Protein AF-A0A921B581-F1 (afdb_monomer_lite)

InterPro domains:
  IPR005587 Uncharacterised protein family UPF0304, YfbU [PF03887] (4-149)
  IPR023146 YfbU, alpha-helical bundle domain superfamily [G3DSA:1.10.3190.10] (41-151)

Organism: NCBI:txid930138

Structure (mmCIF, N/CA/C/O backbone):
data_AF-A0A921B581-F1
#
_entry.id   AF-A0A921B581-F1
#
loop_
_atom_site.group_PDB
_atom_site.id
_atom_site.type_symbol
_atom_site.label_atom_id
_atom_site.label_alt_id
_atom_site.label_comp_id
_atom_site.label_asym_id
_atom_site.label_entity_id
_atom_site.label_seq_id
_atom_site.pdbx_PDB_ins_code
_atom_site.Cartn_x
_atom_site.Cartn_y
_atom_site.Cartn_z
_atom_site.occupancy
_atom_site.B_iso_or_equiv
_atom_site.auth_seq_id
_atom_site.auth_comp_id
_atom_site.auth_asym_id
_atom_site.auth_atom_id
_atom_site.pdbx_PDB_model_num
ATOM 1 N N . MET A 1 1 ? -4.477 18.193 39.613 1.00 44.41 1 MET A N 1
ATOM 2 C CA . MET A 1 1 ? -5.265 17.989 38.375 1.00 44.41 1 MET A CA 1
ATOM 3 C C . MET A 1 1 ? -4.624 17.004 37.396 1.00 44.41 1 MET A C 1
ATOM 5 O O . MET A 1 1 ? -5.286 16.028 37.091 1.00 44.41 1 MET A O 1
ATOM 9 N N . LYS A 1 2 ? -3.351 17.146 36.975 1.00 42.56 2 LYS A N 1
ATOM 10 C CA . LYS A 1 2 ? -2.689 16.157 36.081 1.00 42.56 2 LYS A CA 1
ATOM 11 C C . LYS A 1 2 ? -2.677 14.708 36.605 1.00 42.56 2 LYS A C 1
ATOM 13 O O . LYS A 1 2 ? -2.750 13.777 35.819 1.00 42.56 2 LYS A O 1
ATOM 18 N N . HIS A 1 3 ? -2.601 14.520 37.922 1.00 42.50 3 HIS A N 1
ATOM 19 C CA . HIS A 1 3 ? -2.526 13.187 38.529 1.00 42.50 3 HIS A CA 1
ATOM 20 C C . HIS A 1 3 ? -3.858 12.416 38.504 1.00 42.50 3 HIS A C 1
ATOM 22 O O . HIS A 1 3 ? -3.835 11.194 38.454 1.00 42.50 3 HIS A O 1
ATOM 28 N N . ILE A 1 4 ? -4.990 13.130 38.509 1.00 46.28 4 ILE A N 1
ATOM 29 C CA . ILE A 1 4 ? -6.343 12.551 38.495 1.00 46.28 4 ILE A CA 1
ATOM 30 C C . ILE A 1 4 ? -6.711 12.151 37.063 1.00 46.28 4 ILE A C 1
ATOM 32 O O . ILE A 1 4 ? -7.131 11.026 36.844 1.00 46.28 4 ILE A O 1
ATOM 36 N N . LEU A 1 5 ? -6.415 13.012 36.078 1.00 49.16 5 LEU A N 1
ATOM 37 C CA . LEU A 1 5 ? -6.623 12.709 34.654 1.00 49.16 5 LEU A CA 1
ATOM 38 C C . LEU A 1 5 ? -5.900 11.421 34.212 1.00 49.16 5 LEU A C 1
ATOM 40 O O . LEU A 1 5 ? -6.448 10.624 33.464 1.00 49.16 5 LEU A O 1
ATOM 44 N N . ASN A 1 6 ? -4.676 11.208 34.705 1.00 60.38 6 ASN A N 1
ATOM 45 C CA . ASN A 1 6 ? -3.884 10.010 34.406 1.00 60.38 6 ASN A CA 1
ATOM 46 C C . ASN A 1 6 ? -4.371 8.745 35.125 1.00 60.38 6 ASN A C 1
ATOM 48 O O . ASN A 1 6 ? -3.950 7.650 34.759 1.00 60.38 6 ASN A O 1
ATOM 52 N N . GLN A 1 7 ? -5.166 8.887 36.184 1.00 63.19 7 GLN A N 1
ATOM 53 C CA . GLN A 1 7 ? -5.675 7.757 36.951 1.00 63.19 7 GLN A CA 1
ATOM 54 C C . GLN A 1 7 ? -7.012 7.282 36.388 1.00 63.19 7 GLN A C 1
ATOM 56 O O . GLN A 1 7 ? -7.143 6.093 36.126 1.00 63.19 7 GLN A O 1
ATOM 61 N N . THR A 1 8 ? -7.910 8.215 36.062 1.00 68.94 8 THR A N 1
ATOM 62 C CA . THR A 1 8 ? -9.161 7.932 35.343 1.00 68.94 8 THR A CA 1
ATOM 63 C C . THR A 1 8 ? -8.879 7.248 34.003 1.00 68.94 8 THR A C 1
ATOM 65 O O . THR A 1 8 ? -9.346 6.142 33.784 1.00 68.94 8 THR A O 1
ATOM 68 N N . LEU A 1 9 ? -7.943 7.776 33.200 1.00 73.62 9 LEU A N 1
ATOM 69 C CA . LEU A 1 9 ? -7.552 7.149 31.928 1.00 73.62 9 LEU A CA 1
ATOM 70 C C . LEU A 1 9 ? -7.037 5.703 32.085 1.00 73.62 9 LEU A C 1
ATOM 72 O O . LEU A 1 9 ? -7.241 4.868 31.212 1.00 73.62 9 LEU A O 1
ATOM 76 N N . LYS A 1 10 ? -6.346 5.386 33.187 1.00 75.75 10 LYS A N 1
ATOM 77 C CA . LYS A 1 10 ? -5.867 4.018 33.453 1.00 75.75 10 LYS A CA 1
ATOM 78 C C . LYS A 1 10 ? -6.992 3.079 33.869 1.00 75.75 10 LYS A C 1
ATOM 80 O O . LYS A 1 10 ? -6.931 1.895 33.548 1.00 75.75 10 LYS A O 1
ATOM 85 N N . GLU A 1 11 ? -7.957 3.592 34.622 1.00 80.56 11 GLU A N 1
ATOM 86 C CA . GLU A 1 11 ? -9.140 2.850 35.050 1.00 80.56 11 GLU A CA 1
ATOM 87 C C . GLU A 1 11 ? -10.037 2.544 33.842 1.00 80.56 11 GLU A C 1
ATOM 89 O O . GLU A 1 11 ? -10.413 1.386 33.667 1.00 80.56 11 GLU A O 1
ATOM 94 N N . ASP A 1 12 ? -10.231 3.517 32.947 1.00 81.25 12 ASP A N 1
ATOM 95 C CA . ASP A 1 12 ? -10.997 3.364 31.703 1.00 81.25 12 ASP A CA 1
ATOM 96 C C . ASP A 1 12 ? -10.331 2.352 30.751 1.00 81.25 12 ASP A C 1
ATOM 98 O O . ASP A 1 12 ? -10.966 1.400 30.297 1.00 81.25 12 ASP A O 1
ATOM 102 N N . ILE A 1 13 ? -9.010 2.460 30.523 1.00 83.56 13 ILE A N 1
ATOM 103 C CA . ILE A 1 13 ? -8.263 1.49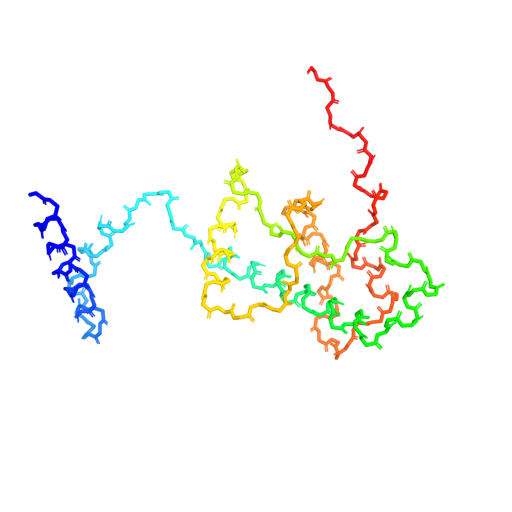2 29.692 1.00 83.56 13 ILE A CA 1
ATOM 104 C C . ILE A 1 13 ? -8.387 0.072 30.251 1.00 83.56 13 ILE A C 1
ATOM 106 O O . ILE A 1 13 ? -8.577 -0.878 29.490 1.00 83.56 13 ILE A O 1
ATOM 110 N N . LYS A 1 14 ? -8.267 -0.087 31.573 1.00 87.44 14 LYS A N 1
ATOM 111 C CA . LYS A 1 14 ? -8.380 -1.399 32.210 1.00 87.44 14 LYS A CA 1
ATOM 112 C C . LYS A 1 14 ? -9.789 -1.971 32.051 1.00 87.44 14 LYS A C 1
ATOM 114 O O . LYS A 1 14 ? -9.918 -3.145 31.722 1.00 87.44 14 LYS A O 1
ATOM 119 N N . PHE A 1 15 ? -10.821 -1.148 32.238 1.00 88.31 15 PHE A N 1
ATOM 120 C CA . PHE A 1 15 ? -12.208 -1.551 32.021 1.00 88.31 15 PHE A CA 1
ATOM 121 C C . PHE A 1 15 ? -12.429 -2.053 30.585 1.00 88.31 15 PHE A C 1
ATOM 123 O O . PHE A 1 15 ? -12.919 -3.168 30.403 1.00 88.31 15 PHE A O 1
ATOM 130 N N . TYR A 1 16 ? -11.984 -1.303 29.569 1.00 87.69 16 TYR A N 1
ATOM 131 C CA . TYR A 1 16 ? -12.117 -1.727 28.169 1.00 87.69 16 TYR A CA 1
ATOM 132 C C . TYR A 1 16 ? -11.348 -3.011 27.858 1.00 87.69 16 TYR A C 1
ATOM 134 O O . TYR A 1 16 ? -11.861 -3.881 27.153 1.00 87.69 16 TYR A O 1
ATOM 142 N N . GLN A 1 17 ? -10.143 -3.173 28.411 1.00 87.44 17 GLN A N 1
ATOM 143 C CA . GLN A 1 17 ? -9.383 -4.416 28.280 1.00 87.44 17 GLN A CA 1
ATOM 144 C C . GLN A 1 17 ? -10.122 -5.603 28.901 1.00 87.44 17 GLN A C 1
ATOM 146 O O . GLN A 1 17 ? -10.228 -6.644 28.258 1.00 87.44 17 GLN A O 1
ATOM 151 N N . ASP A 1 18 ? -10.661 -5.450 30.112 1.00 90.88 18 ASP A N 1
ATOM 152 C CA . ASP A 1 18 ? -11.379 -6.520 30.806 1.00 90.88 18 ASP A CA 1
ATOM 153 C C . ASP A 1 18 ? -12.649 -6.929 30.037 1.00 90.88 18 ASP A C 1
ATOM 155 O O . ASP A 1 18 ? -12.903 -8.125 29.874 1.00 90.88 18 ASP A O 1
ATOM 159 N N . VAL A 1 19 ? -13.409 -5.969 29.497 1.00 88.75 19 VAL A N 1
ATOM 160 C CA . VAL A 1 19 ? -14.585 -6.243 28.649 1.00 88.75 19 VAL A CA 1
ATOM 161 C C . VAL A 1 19 ? -14.201 -7.036 27.397 1.00 88.75 19 VAL A C 1
ATOM 163 O O . VAL A 1 19 ? -14.826 -8.060 27.110 1.00 88.75 19 VAL A O 1
ATOM 166 N N . LEU A 1 20 ? -13.161 -6.600 26.676 1.00 89.38 20 LEU A N 1
ATOM 167 C CA . LEU A 1 20 ? -12.710 -7.246 25.437 1.00 89.38 20 LEU A CA 1
ATOM 168 C C . LEU A 1 20 ? -12.110 -8.638 25.687 1.00 89.38 20 LEU A C 1
ATOM 170 O O . LEU A 1 20 ? -12.401 -9.572 24.945 1.00 89.38 20 LEU A O 1
ATOM 174 N N . ILE A 1 21 ? -11.299 -8.801 26.739 1.00 91.38 21 ILE A N 1
ATOM 175 C CA . ILE A 1 21 ? -10.652 -10.079 27.087 1.00 91.38 21 ILE A CA 1
ATOM 176 C C . ILE A 1 21 ? -11.685 -11.132 27.494 1.00 91.38 21 ILE A C 1
ATOM 178 O O . ILE A 1 21 ? -11.548 -12.300 27.129 1.00 91.38 21 ILE A O 1
ATOM 182 N N . ASN A 1 22 ? -12.706 -10.737 28.258 1.00 93.56 22 ASN A N 1
ATOM 183 C CA . ASN A 1 22 ? -13.717 -11.663 28.769 1.00 93.56 22 ASN A CA 1
ATOM 184 C C . ASN A 1 22 ? -14.920 -11.834 27.826 1.00 93.56 22 ASN A C 1
ATOM 186 O O . ASN A 1 22 ? -15.802 -12.638 28.123 1.00 93.56 22 ASN A O 1
ATOM 190 N N . GLY A 1 23 ? -14.970 -11.098 26.710 1.00 88.88 23 GLY A N 1
ATOM 191 C CA . GLY A 1 23 ? -16.068 -11.172 25.747 1.00 88.88 23 GLY A CA 1
ATOM 192 C C . GLY A 1 23 ? -17.410 -10.720 26.329 1.00 88.88 23 GLY A C 1
ATOM 193 O O . GLY A 1 23 ? -18.430 -11.367 26.102 1.00 88.88 23 GLY A O 1
ATOM 194 N N . ILE A 1 24 ? -17.419 -9.645 27.126 1.00 90.62 24 ILE A N 1
ATOM 195 C CA . ILE A 1 24 ? -18.637 -9.135 27.776 1.00 90.62 24 ILE A CA 1
ATOM 196 C C . ILE A 1 24 ? -19.440 -8.307 26.762 1.00 90.62 24 ILE A C 1
ATOM 198 O O . ILE A 1 24 ? -19.399 -7.079 26.761 1.00 90.62 24 ILE A O 1
ATOM 202 N N . GLU A 1 25 ? -20.169 -8.993 25.879 1.00 90.38 25 GLU A N 1
ATOM 203 C CA . GLU A 1 25 ? -20.865 -8.386 24.731 1.00 90.38 25 GLU A CA 1
ATOM 204 C C . GLU A 1 25 ? -21.835 -7.254 25.111 1.00 90.38 25 GLU A C 1
ATOM 206 O O . GLU A 1 25 ? -22.007 -6.309 24.341 1.00 90.38 25 GLU A O 1
ATOM 211 N N . SER A 1 26 ? -22.444 -7.302 26.304 1.00 90.88 26 SER A N 1
ATOM 212 C CA . SER A 1 26 ? -23.369 -6.260 26.775 1.00 90.88 26 SER A CA 1
ATOM 213 C C . SER A 1 26 ? -22.723 -4.877 26.911 1.00 90.88 26 SER A C 1
ATOM 215 O O . SER A 1 26 ? -23.437 -3.881 26.866 1.00 90.88 26 SER A O 1
ATOM 217 N N . GLU A 1 27 ? -21.395 -4.814 27.052 1.00 89.19 27 GLU A N 1
ATOM 218 C CA . GLU A 1 27 ? -20.626 -3.576 27.231 1.00 89.19 27 GLU A CA 1
ATOM 219 C C . GLU A 1 27 ? -19.968 -3.072 25.936 1.00 89.19 27 GLU A C 1
ATOM 221 O O . GLU A 1 27 ? -19.337 -2.016 25.929 1.00 89.19 27 GLU A O 1
ATOM 226 N N . TYR A 1 28 ? -20.109 -3.789 24.815 1.00 86.44 28 TYR A N 1
ATOM 227 C CA . TYR A 1 28 ? -19.483 -3.379 23.554 1.00 86.44 28 TYR A CA 1
ATOM 228 C C . TYR A 1 28 ? -20.010 -2.037 23.051 1.00 86.44 28 TYR A C 1
ATOM 230 O O . TYR A 1 28 ? -19.232 -1.242 22.536 1.00 86.44 28 TYR A O 1
ATOM 238 N N . ASN A 1 29 ? -21.298 -1.744 23.244 1.00 82.75 29 ASN A N 1
ATOM 239 C CA . ASN A 1 29 ? -21.857 -0.447 22.856 1.00 82.75 29 ASN A CA 1
ATOM 240 C C . ASN A 1 29 ? -21.210 0.704 23.636 1.00 82.75 29 ASN A C 1
ATOM 242 O O . ASN A 1 29 ? -20.865 1.703 23.026 1.00 82.75 29 ASN A O 1
ATOM 246 N N . SER A 1 30 ? -20.944 0.535 24.936 1.00 80.88 30 SER A N 1
ATOM 247 C CA . SER A 1 30 ? -20.243 1.534 25.759 1.00 80.88 30 SER A CA 1
ATOM 248 C C . SER A 1 30 ? -18.839 1.832 25.217 1.00 80.88 30 SER A C 1
ATOM 250 O O . SER A 1 30 ? -18.406 2.979 25.183 1.00 80.88 30 SER A O 1
ATOM 252 N N . ILE A 1 31 ? -18.142 0.794 24.741 1.00 80.12 31 ILE A N 1
ATOM 253 C CA . ILE A 1 31 ? -16.840 0.920 24.076 1.00 80.12 31 ILE A CA 1
ATOM 254 C C . ILE A 1 31 ? -16.986 1.644 22.734 1.00 80.12 31 ILE A C 1
ATOM 256 O O . ILE A 1 31 ? -16.226 2.563 22.436 1.00 80.12 31 ILE A O 1
ATOM 260 N N . TYR A 1 32 ? -17.951 1.241 21.907 1.00 75.94 32 TYR A N 1
ATOM 261 C CA . TYR A 1 32 ? -18.157 1.851 20.598 1.00 75.94 32 TYR A CA 1
ATOM 262 C C . TYR A 1 32 ? -18.589 3.310 20.699 1.00 75.94 32 TYR A C 1
ATOM 264 O O . TYR A 1 32 ? -18.080 4.108 19.928 1.00 75.94 32 TYR A O 1
ATOM 272 N N . ASP A 1 33 ? -19.441 3.680 21.649 1.00 75.81 33 ASP A N 1
ATOM 273 C CA . ASP A 1 33 ? -19.883 5.063 21.847 1.00 75.81 33 ASP A CA 1
ATOM 274 C C . ASP A 1 33 ? -18.719 5.990 22.233 1.00 75.81 33 ASP A C 1
ATOM 276 O O . ASP A 1 33 ? -18.710 7.165 21.869 1.00 75.81 33 ASP A O 1
ATOM 280 N N . GLU A 1 34 ? -17.704 5.467 22.928 1.00 73.81 34 GLU A N 1
ATOM 281 C CA . GLU A 1 34 ? -16.535 6.251 23.330 1.00 73.81 34 GLU A CA 1
ATOM 282 C C . GLU A 1 34 ? -15.468 6.368 22.229 1.00 73.81 34 GLU A C 1
ATOM 284 O O . GLU A 1 34 ? -14.754 7.371 22.152 1.00 73.81 34 GLU A O 1
ATOM 289 N N . ILE A 1 35 ? -15.360 5.363 21.351 1.00 69.50 35 ILE A N 1
ATOM 290 C CA . ILE A 1 35 ? -14.367 5.333 20.262 1.00 69.50 35 ILE A CA 1
ATOM 291 C C . ILE A 1 35 ? -14.959 5.844 18.933 1.00 69.50 35 ILE A C 1
ATOM 293 O O . ILE A 1 35 ? -14.225 6.322 18.060 1.00 69.50 35 ILE A O 1
ATOM 297 N N . SER A 1 36 ? -16.280 5.756 18.749 1.00 57.53 36 SER A N 1
ATOM 298 C CA . SER A 1 36 ? -16.976 6.154 17.526 1.00 57.53 36 SER A CA 1
ATOM 299 C C . SER A 1 36 ? -17.060 7.671 17.444 1.00 57.53 36 SER A C 1
ATOM 301 O O . SER A 1 36 ? -17.936 8.330 17.994 1.00 57.53 36 SER A O 1
ATOM 303 N N . THR A 1 37 ? -16.128 8.235 16.689 1.00 58.56 37 THR A N 1
ATOM 304 C CA . THR A 1 37 ? -16.400 9.475 15.969 1.00 58.56 37 THR A CA 1
ATOM 305 C C . THR A 1 37 ? -16.871 9.064 14.577 1.00 58.56 37 THR A C 1
ATOM 307 O O . THR A 1 37 ? -16.218 8.238 13.937 1.00 58.56 37 THR A O 1
ATOM 310 N N . GLU A 1 38 ? -18.006 9.606 14.121 1.00 52.56 38 GLU A N 1
ATOM 311 C CA . GLU A 1 38 ? -18.674 9.278 12.841 1.00 52.56 38 GLU A CA 1
ATOM 312 C C . GLU A 1 38 ? -17.744 9.342 11.602 1.00 52.56 38 GLU A C 1
ATOM 314 O O . GLU A 1 38 ? -18.082 8.803 10.553 1.00 52.56 38 GLU A O 1
ATOM 319 N N . ASP A 1 39 ? -16.541 9.914 11.737 1.00 53.41 39 ASP A N 1
ATOM 320 C CA . ASP A 1 39 ? -15.542 10.115 10.682 1.00 53.41 39 ASP A CA 1
ATOM 321 C C . ASP A 1 39 ? -14.243 9.279 10.822 1.00 53.41 39 ASP A C 1
ATOM 323 O O . ASP A 1 39 ? -13.301 9.489 10.051 1.00 53.41 39 ASP A O 1
ATOM 327 N N . ALA A 1 40 ? -14.120 8.372 11.804 1.00 61.97 40 ALA A N 1
ATOM 328 C CA . ALA A 1 40 ? -12.824 7.746 12.138 1.00 61.97 40 ALA A CA 1
ATOM 329 C C . ALA A 1 40 ? -12.677 6.250 11.817 1.00 61.97 40 ALA A C 1
ATOM 331 O O . ALA A 1 40 ? -11.580 5.706 11.979 1.00 61.97 40 ALA A O 1
ATOM 332 N N . THR A 1 41 ? -13.726 5.562 11.362 1.00 78.19 41 THR A N 1
ATOM 333 C CA . THR A 1 41 ? -13.608 4.133 11.039 1.00 78.19 41 THR A CA 1
ATOM 334 C C . THR A 1 41 ? -12.832 3.936 9.736 1.00 78.19 41 THR A C 1
ATOM 336 O O . THR A 1 41 ? -13.256 4.364 8.665 1.00 78.19 41 THR A O 1
ATOM 339 N N . ILE A 1 42 ? -11.692 3.252 9.819 1.00 88.06 42 ILE A N 1
ATOM 340 C CA . ILE A 1 42 ? -10.934 2.801 8.648 1.00 88.06 42 ILE A CA 1
ATOM 341 C C . ILE A 1 42 ? -11.575 1.506 8.154 1.00 88.06 42 ILE A C 1
ATOM 343 O O . ILE A 1 42 ? -11.700 0.551 8.921 1.00 88.06 42 ILE A O 1
ATOM 347 N N . SER A 1 43 ? -11.995 1.472 6.890 1.00 90.69 43 SER A N 1
ATOM 348 C CA . SER A 1 43 ? -12.658 0.297 6.323 1.00 90.69 43 SER A CA 1
ATOM 349 C C . SER A 1 43 ? -11.674 -0.844 6.049 1.00 90.69 43 SER A C 1
ATOM 351 O O . SER A 1 43 ? -10.475 -0.619 5.859 1.00 90.69 43 SER A O 1
ATOM 353 N N . VAL A 1 44 ? -12.191 -2.074 5.981 1.00 91.75 44 VAL A N 1
ATOM 354 C CA . VAL A 1 44 ? -11.386 -3.265 5.663 1.00 91.75 44 VAL A CA 1
ATOM 355 C C . VAL A 1 44 ? -10.707 -3.110 4.301 1.00 91.75 44 VAL A C 1
ATOM 357 O O . VAL A 1 44 ? -9.525 -3.413 4.168 1.00 91.75 44 VAL A O 1
ATOM 360 N N . GLU A 1 45 ? -11.398 -2.531 3.319 1.00 95.06 45 GLU A N 1
ATOM 361 C CA . GLU A 1 45 ? -10.864 -2.295 1.975 1.00 95.06 45 GLU A CA 1
ATOM 362 C C . GLU A 1 45 ? -9.638 -1.375 1.999 1.00 95.06 45 GLU A C 1
ATOM 364 O O . GLU A 1 45 ? -8.672 -1.624 1.281 1.00 95.06 45 GLU A O 1
ATOM 369 N N . VAL A 1 46 ? -9.645 -0.337 2.847 1.00 94.62 46 VAL A N 1
ATOM 370 C CA . VAL A 1 46 ? -8.474 0.534 3.034 1.00 94.62 46 VAL A CA 1
ATOM 371 C C . VAL A 1 46 ? -7.328 -0.249 3.666 1.00 94.62 46 VAL A C 1
ATOM 373 O O . VAL A 1 46 ? -6.186 -0.126 3.219 1.00 94.62 46 VAL A O 1
ATOM 376 N N . THR A 1 47 ? -7.613 -1.064 4.687 1.00 95.25 47 THR A N 1
ATOM 377 C CA . THR A 1 47 ? -6.569 -1.860 5.348 1.00 95.25 47 THR A CA 1
ATOM 378 C C . THR A 1 47 ? -5.930 -2.881 4.406 1.00 95.25 47 THR A C 1
ATOM 380 O O . THR A 1 47 ? -4.701 -2.990 4.360 1.00 95.25 47 THR A O 1
ATOM 383 N N . ASP A 1 48 ? -6.742 -3.557 3.590 1.00 95.81 48 ASP A N 1
ATOM 384 C CA . ASP A 1 48 ? -6.284 -4.524 2.596 1.00 95.81 48 ASP A CA 1
ATOM 385 C C . ASP A 1 48 ? -5.466 -3.839 1.499 1.00 95.81 48 ASP A C 1
ATOM 387 O O . ASP A 1 48 ? -4.363 -4.288 1.184 1.00 95.81 48 ASP A O 1
ATOM 391 N N . GLU A 1 49 ? -5.947 -2.711 0.965 1.00 97.00 49 GLU A N 1
ATOM 392 C CA . GLU A 1 49 ? -5.253 -1.952 -0.079 1.00 97.00 49 GLU A CA 1
ATOM 393 C C . GLU A 1 49 ? -3.867 -1.476 0.380 1.00 97.00 49 GLU A C 1
ATOM 395 O O . GLU A 1 49 ? -2.885 -1.634 -0.349 1.00 97.00 49 GLU A O 1
ATOM 400 N N . VAL A 1 50 ? -3.747 -0.952 1.607 1.00 94.94 50 VAL A N 1
ATOM 401 C CA . VAL A 1 50 ? -2.441 -0.565 2.167 1.00 94.94 50 VAL A CA 1
ATOM 402 C C . VAL A 1 50 ? -1.512 -1.775 2.274 1.00 94.94 50 VAL A C 1
ATOM 404 O O . VAL A 1 50 ? -0.351 -1.686 1.870 1.00 94.94 50 VAL A O 1
ATOM 407 N N . CYS A 1 51 ? -2.011 -2.916 2.762 1.00 94.00 51 CYS A N 1
ATOM 408 C CA . CYS A 1 51 ? -1.218 -4.142 2.851 1.00 94.00 51 CYS A CA 1
ATOM 409 C C . CYS A 1 51 ? -0.743 -4.624 1.472 1.00 94.00 51 CYS A C 1
ATOM 411 O O . CYS A 1 51 ? 0.393 -5.077 1.328 1.00 94.00 51 CYS A O 1
ATOM 413 N N . GLU A 1 52 ? -1.591 -4.542 0.444 1.00 95.31 52 GLU A N 1
ATOM 414 C CA . GLU A 1 52 ? -1.217 -4.926 -0.918 1.00 95.31 52 GLU A CA 1
ATOM 415 C C . GLU A 1 52 ? -0.165 -3.993 -1.522 1.00 95.31 52 GLU A C 1
ATOM 417 O O . GLU A 1 52 ? 0.783 -4.478 -2.144 1.00 95.31 52 GLU A O 1
ATOM 422 N N . ILE A 1 53 ? -0.291 -2.680 -1.300 1.00 95.00 53 ILE A N 1
ATOM 423 C CA . ILE A 1 53 ? 0.700 -1.692 -1.744 1.00 95.00 53 ILE A CA 1
ATOM 424 C C . ILE A 1 53 ? 2.053 -1.960 -1.076 1.00 95.00 53 ILE A C 1
ATOM 426 O O . ILE A 1 53 ? 3.067 -2.020 -1.770 1.00 95.00 53 ILE A O 1
ATOM 430 N N . ILE A 1 54 ? 2.079 -2.185 0.243 1.00 93.06 54 ILE A N 1
ATOM 431 C CA . ILE A 1 54 ? 3.318 -2.505 0.970 1.00 93.06 54 ILE A CA 1
ATOM 432 C C . ILE A 1 54 ? 3.966 -3.766 0.389 1.00 93.06 54 ILE A C 1
ATOM 434 O O . ILE A 1 54 ? 5.129 -3.720 -0.004 1.00 93.06 54 ILE A O 1
ATOM 438 N N . ARG A 1 55 ? 3.207 -4.860 0.231 1.00 92.62 55 ARG A N 1
ATOM 439 C CA . ARG A 1 55 ? 3.724 -6.123 -0.331 1.00 92.62 55 ARG A CA 1
ATOM 440 C C . ARG A 1 55 ? 4.262 -5.970 -1.753 1.00 92.62 55 ARG A C 1
ATOM 442 O O . ARG A 1 55 ? 5.255 -6.602 -2.104 1.00 92.62 55 ARG A O 1
ATOM 449 N N . MET A 1 56 ? 3.611 -5.154 -2.584 1.00 95.06 56 MET A N 1
ATOM 450 C CA . MET A 1 56 ? 4.112 -4.837 -3.923 1.00 95.06 56 MET A CA 1
ATOM 451 C C . MET A 1 56 ? 5.482 -4.161 -3.837 1.00 95.06 56 MET A C 1
ATOM 453 O O . MET A 1 56 ? 6.414 -4.578 -4.522 1.00 95.06 56 MET A O 1
ATOM 457 N N . PHE A 1 57 ? 5.630 -3.145 -2.984 1.00 92.88 57 PHE A N 1
ATOM 458 C CA . PHE A 1 57 ? 6.913 -2.468 -2.825 1.00 92.88 57 PHE A CA 1
ATOM 459 C C . PHE A 1 57 ? 7.979 -3.359 -2.191 1.00 92.88 57 PHE A C 1
ATOM 461 O O . PHE A 1 57 ? 9.138 -3.243 -2.576 1.00 92.88 57 PHE A O 1
ATOM 468 N N . GLU A 1 58 ? 7.623 -4.268 -1.284 1.00 90.69 58 GLU A N 1
ATOM 469 C CA . GLU A 1 58 ? 8.560 -5.261 -0.741 1.00 90.69 58 GLU A CA 1
ATOM 470 C C . GLU A 1 58 ? 9.088 -6.174 -1.854 1.00 90.69 58 GLU A C 1
ATOM 472 O O . GLU A 1 58 ? 10.297 -6.383 -1.958 1.00 90.69 58 GLU A O 1
ATOM 477 N N . ALA A 1 59 ? 8.208 -6.646 -2.744 1.00 91.88 59 ALA A N 1
ATOM 478 C CA . ALA A 1 59 ? 8.598 -7.449 -3.901 1.00 91.88 59 ALA A CA 1
ATOM 479 C C . ALA A 1 59 ? 9.507 -6.673 -4.870 1.00 91.88 59 ALA A C 1
ATOM 481 O O . ALA A 1 59 ? 10.488 -7.228 -5.368 1.00 91.88 59 A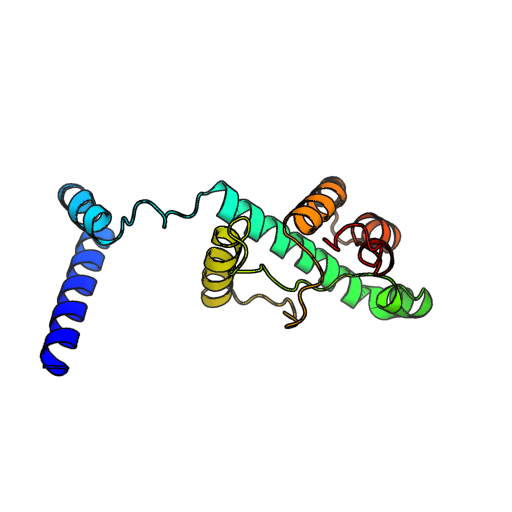LA A O 1
ATOM 482 N N . ILE A 1 60 ? 9.211 -5.388 -5.104 1.00 91.38 60 ILE A N 1
ATOM 483 C CA . ILE A 1 60 ? 10.059 -4.495 -5.905 1.00 91.38 60 ILE A CA 1
ATOM 484 C C . ILE A 1 60 ? 11.444 -4.368 -5.262 1.00 91.38 60 ILE A C 1
ATOM 486 O O . ILE A 1 60 ? 12.441 -4.631 -5.927 1.00 91.38 60 ILE A O 1
ATOM 490 N N . HIS A 1 61 ? 11.528 -4.022 -3.974 1.00 88.62 61 HIS A N 1
ATOM 491 C CA . HIS A 1 61 ? 12.812 -3.831 -3.291 1.00 88.62 61 HIS A CA 1
ATOM 492 C C . HIS A 1 61 ? 13.645 -5.112 -3.275 1.00 88.62 61 HIS A C 1
ATOM 494 O O . HIS A 1 61 ? 14.823 -5.072 -3.620 1.00 88.62 61 HIS A O 1
ATOM 500 N N . HIS A 1 62 ? 13.027 -6.252 -2.972 1.00 88.62 62 HIS A N 1
ATOM 501 C CA . HIS A 1 62 ? 13.710 -7.543 -2.991 1.00 88.62 62 HIS A CA 1
ATOM 502 C C . HIS A 1 62 ? 14.282 -7.874 -4.380 1.00 88.62 62 HIS A C 1
ATOM 504 O O . HIS A 1 62 ? 15.430 -8.304 -4.502 1.00 88.62 62 HIS A O 1
ATOM 510 N N . ALA A 1 63 ? 13.518 -7.626 -5.449 1.00 89.44 63 ALA A N 1
ATOM 511 C CA . ALA A 1 63 ? 14.007 -7.817 -6.813 1.00 89.44 63 ALA A CA 1
ATOM 512 C C . ALA A 1 63 ? 15.176 -6.876 -7.151 1.00 89.44 63 ALA A C 1
ATOM 514 O O . ALA A 1 63 ? 16.120 -7.290 -7.830 1.00 89.44 63 ALA A O 1
ATOM 515 N N . LEU A 1 64 ? 15.142 -5.631 -6.657 1.00 86.00 64 LEU A N 1
ATOM 516 C CA . LEU A 1 64 ? 16.226 -4.669 -6.849 1.00 86.00 64 LEU A CA 1
ATOM 517 C C . LEU A 1 64 ? 17.515 -5.086 -6.131 1.00 86.00 64 LEU A C 1
ATOM 519 O O . LEU A 1 64 ? 18.598 -4.973 -6.706 1.00 86.00 64 LEU A O 1
ATOM 523 N N . GLU A 1 65 ? 17.407 -5.595 -4.903 1.00 84.62 65 GLU A N 1
ATOM 524 C CA . GLU A 1 65 ? 18.553 -6.073 -4.122 1.00 84.62 65 GLU A CA 1
ATOM 525 C C . GLU A 1 65 ? 19.251 -7.253 -4.809 1.00 84.62 65 GLU A C 1
ATOM 527 O O . GLU A 1 65 ? 20.473 -7.242 -4.978 1.00 84.62 65 GLU A O 1
ATOM 532 N N . ASN A 1 66 ? 18.482 -8.228 -5.295 1.00 83.31 66 ASN A N 1
ATOM 533 C CA . ASN A 1 66 ? 19.028 -9.422 -5.943 1.00 83.31 66 ASN A CA 1
ATOM 534 C C . ASN A 1 66 ? 19.569 -9.169 -7.359 1.00 83.31 66 ASN A C 1
ATOM 536 O O . ASN A 1 66 ? 20.465 -9.883 -7.812 1.00 83.31 66 ASN A O 1
ATOM 540 N N . ASN A 1 67 ? 19.063 -8.148 -8.062 1.00 77.19 67 ASN A N 1
ATOM 541 C CA . ASN A 1 67 ? 19.464 -7.819 -9.437 1.00 77.19 67 ASN A CA 1
ATOM 542 C C . ASN A 1 67 ? 20.310 -6.535 -9.539 1.00 77.19 67 ASN A C 1
ATOM 544 O O . ASN A 1 67 ? 20.482 -5.996 -10.637 1.00 77.19 67 ASN A O 1
ATOM 548 N N . CYS A 1 68 ? 20.860 -6.049 -8.420 1.00 67.38 68 CYS A N 1
ATOM 549 C CA . CYS A 1 68 ? 21.506 -4.736 -8.293 1.00 67.38 68 CYS A CA 1
ATOM 550 C C . CYS A 1 68 ? 22.523 -4.422 -9.414 1.00 67.38 68 CYS A C 1
ATOM 552 O O . CYS A 1 68 ? 22.511 -3.330 -9.988 1.00 67.38 68 CYS A O 1
ATOM 554 N N . HIS A 1 69 ? 23.345 -5.400 -9.814 1.00 65.06 69 HIS A N 1
ATOM 555 C CA . HIS A 1 69 ? 24.332 -5.230 -10.891 1.00 65.06 69 HIS A CA 1
ATOM 556 C C . HIS A 1 69 ? 23.716 -5.025 -12.283 1.00 65.06 69 HIS A C 1
ATOM 558 O O . HIS A 1 69 ? 24.234 -4.239 -13.078 1.00 65.06 69 HIS A O 1
ATOM 564 N N . SER A 1 70 ? 22.621 -5.719 -12.592 1.00 65.81 70 SER A N 1
ATOM 565 C CA . SER A 1 70 ? 21.923 -5.593 -13.877 1.00 65.81 70 SER A CA 1
ATOM 566 C C . SER A 1 70 ? 21.155 -4.274 -13.957 1.00 65.81 70 SER A C 1
ATOM 568 O O . SER A 1 70 ? 21.151 -3.619 -14.995 1.00 65.81 70 SER A O 1
ATOM 570 N N . ILE A 1 71 ? 20.574 -3.849 -12.837 1.00 69.00 71 ILE A N 1
ATOM 571 C CA . ILE A 1 71 ? 19.755 -2.638 -12.723 1.00 69.00 71 ILE A CA 1
ATOM 572 C C . ILE A 1 71 ? 20.609 -1.370 -12.853 1.00 69.00 71 ILE A C 1
ATOM 574 O O . ILE A 1 71 ? 20.243 -0.470 -13.606 1.00 69.00 71 ILE A O 1
ATOM 578 N N . GLN A 1 72 ? 21.772 -1.306 -12.188 1.00 67.31 72 GLN A N 1
ATOM 579 C CA . GLN A 1 72 ? 22.704 -0.179 -12.350 1.00 67.31 72 GLN A CA 1
ATOM 580 C C . GLN A 1 72 ? 23.226 -0.060 -13.783 1.00 67.31 72 GLN A C 1
ATOM 582 O O . GLN A 1 72 ? 23.384 1.041 -14.300 1.00 67.31 72 GLN A O 1
ATOM 587 N N . ARG A 1 73 ? 23.476 -1.192 -14.451 1.00 58.31 73 ARG A N 1
ATOM 588 C CA . ARG A 1 73 ? 23.962 -1.201 -15.835 1.00 58.31 73 ARG A CA 1
ATOM 589 C C . ARG A 1 73 ? 22.917 -0.695 -16.836 1.00 58.31 73 ARG A C 1
ATOM 591 O O . ARG A 1 73 ? 23.301 -0.203 -17.894 1.00 58.31 73 ARG A O 1
ATOM 598 N N . LEU A 1 74 ? 21.632 -0.841 -16.518 1.00 66.00 74 LEU A N 1
ATOM 599 C CA . LEU A 1 74 ? 20.513 -0.480 -17.390 1.00 66.00 74 LEU A CA 1
ATOM 600 C C . LEU A 1 74 ? 19.928 0.913 -17.104 1.00 66.00 74 LEU A C 1
ATOM 602 O O . LEU A 1 74 ? 18.989 1.306 -17.780 1.00 66.00 74 LEU A O 1
ATOM 606 N N . GLY A 1 75 ? 20.462 1.665 -16.133 1.00 70.31 75 GLY A N 1
ATOM 607 C CA . GLY A 1 75 ? 19.974 3.016 -15.809 1.00 70.31 75 GLY A CA 1
ATOM 608 C C . GLY A 1 75 ? 18.616 3.052 -15.096 1.00 70.31 75 GLY A C 1
ATOM 609 O O . GLY A 1 75 ? 18.083 4.124 -14.832 1.00 70.31 75 GLY A O 1
ATOM 610 N N . PHE A 1 76 ? 18.065 1.895 -14.714 1.00 76.38 76 PHE A N 1
ATOM 611 C CA . PHE A 1 76 ? 16.730 1.793 -14.114 1.00 76.38 76 PHE A CA 1
ATOM 612 C C . PHE A 1 76 ? 16.573 2.657 -12.848 1.00 76.38 76 PHE A C 1
ATOM 614 O O . PHE A 1 76 ? 15.525 3.254 -12.621 1.00 76.38 76 PHE A O 1
ATOM 621 N N . ILE A 1 77 ? 17.619 2.749 -12.020 1.00 75.25 77 ILE A N 1
ATOM 622 C CA . ILE A 1 77 ? 17.591 3.523 -10.765 1.00 75.25 77 ILE A CA 1
ATOM 623 C C . ILE A 1 77 ? 17.399 5.023 -11.016 1.00 75.25 77 ILE A C 1
ATOM 625 O O . ILE A 1 77 ? 16.812 5.702 -10.171 1.00 75.25 77 ILE A O 1
ATOM 629 N N . ASP A 1 78 ? 17.892 5.521 -12.148 1.00 78.25 78 ASP A N 1
ATOM 630 C CA . ASP A 1 78 ? 17.877 6.945 -12.475 1.00 78.25 78 ASP A CA 1
ATOM 631 C C . ASP A 1 78 ? 16.531 7.364 -13.080 1.00 78.25 78 ASP A C 1
ATOM 633 O O . ASP A 1 78 ? 16.055 8.470 -12.824 1.00 78.25 78 ASP A O 1
ATOM 637 N N . ASP A 1 79 ? 15.886 6.456 -13.817 1.00 81.69 79 ASP A N 1
ATOM 638 C CA . ASP A 1 79 ? 14.677 6.765 -14.578 1.00 81.69 79 ASP A CA 1
ATOM 639 C C . ASP A 1 79 ? 13.380 6.382 -13.858 1.00 81.69 79 ASP A C 1
ATOM 641 O O . ASP A 1 79 ? 12.353 7.024 -14.095 1.00 81.69 79 ASP A O 1
ATOM 645 N N . TYR A 1 80 ? 13.403 5.385 -12.965 1.00 84.69 80 TYR A N 1
ATOM 646 C CA . TYR A 1 80 ? 12.194 4.811 -12.367 1.00 84.69 80 TYR A CA 1
ATOM 647 C C . TYR A 1 80 ? 11.981 5.165 -10.894 1.00 84.69 80 TYR A C 1
ATOM 649 O O . TYR A 1 80 ? 12.902 5.320 -10.090 1.00 84.69 80 TYR A O 1
ATOM 657 N N . ILE A 1 81 ? 10.705 5.209 -10.520 1.00 86.38 81 ILE A N 1
ATOM 658 C CA . ILE A 1 81 ? 10.214 5.427 -9.165 1.00 86.38 81 ILE A CA 1
ATOM 659 C C . ILE A 1 81 ? 9.838 4.075 -8.576 1.00 86.38 81 ILE A C 1
ATOM 661 O O . ILE A 1 81 ? 8.801 3.494 -8.893 1.00 86.38 81 ILE A O 1
ATOM 665 N N . TYR A 1 82 ? 10.712 3.588 -7.704 1.00 84.69 82 TYR A N 1
ATOM 666 C CA . TYR A 1 82 ? 10.618 2.265 -7.086 1.00 84.69 82 TYR A CA 1
ATOM 667 C C . TYR A 1 82 ? 10.546 2.314 -5.552 1.00 84.69 82 TYR A C 1
ATOM 669 O O . TYR A 1 82 ? 10.406 1.281 -4.904 1.00 84.69 82 TYR A O 1
ATOM 677 N N . SER A 1 83 ? 10.672 3.503 -4.953 1.00 84.12 83 SER A N 1
ATOM 678 C CA . SER A 1 83 ? 10.584 3.693 -3.501 1.00 84.12 83 SER A CA 1
ATOM 679 C C . SER A 1 83 ? 9.136 3.926 -3.068 1.00 84.12 83 SER A C 1
ATOM 681 O O . SER A 1 83 ? 8.383 4.614 -3.755 1.00 84.12 83 SER A O 1
ATOM 683 N N . PHE A 1 84 ? 8.762 3.384 -1.909 1.00 87.69 84 PHE A N 1
ATOM 684 C CA . PHE A 1 84 ? 7.487 3.692 -1.268 1.00 87.69 84 PHE A CA 1
ATOM 685 C C . PHE A 1 84 ? 7.643 4.914 -0.363 1.00 87.69 84 PHE A C 1
ATOM 687 O O . PHE A 1 84 ? 8.506 4.934 0.515 1.00 87.69 84 PHE A O 1
ATOM 694 N N . ASN A 1 85 ? 6.803 5.929 -0.558 1.00 84.62 85 ASN A N 1
ATOM 695 C CA . ASN A 1 85 ? 6.886 7.193 0.182 1.00 84.62 85 ASN A CA 1
ATOM 696 C C . ASN A 1 85 ? 5.743 7.387 1.186 1.00 84.62 85 ASN A C 1
ATOM 698 O O . ASN A 1 85 ? 5.688 8.392 1.887 1.00 84.62 85 ASN A O 1
ATOM 702 N N . GLY A 1 86 ? 4.841 6.412 1.285 1.00 89.50 86 GLY A N 1
ATOM 703 C CA . GLY A 1 86 ? 3.642 6.528 2.101 1.00 89.50 86 GLY A CA 1
ATOM 704 C C . GLY A 1 86 ? 2.550 7.356 1.428 1.00 89.50 86 GLY A C 1
ATOM 705 O O . GLY A 1 86 ? 2.520 7.494 0.206 1.00 89.50 86 GLY A O 1
ATOM 706 N N . PHE A 1 87 ? 1.630 7.861 2.250 1.00 89.81 87 PHE A N 1
ATOM 707 C CA . PHE A 1 87 ? 0.407 8.549 1.834 1.00 89.81 87 PHE A CA 1
ATOM 708 C C . PHE A 1 87 ? 0.365 9.977 2.387 1.00 89.81 87 PHE A C 1
ATOM 710 O O . PHE A 1 87 ? 0.911 10.265 3.456 1.00 89.81 87 PHE A O 1
ATOM 717 N N . ASN A 1 88 ? -0.317 10.888 1.698 1.00 88.44 88 ASN A N 1
ATOM 718 C CA . ASN A 1 88 ? -0.465 12.266 2.147 1.00 88.44 88 ASN A CA 1
ATOM 719 C C . ASN A 1 88 ? -1.641 12.418 3.125 1.00 88.44 88 ASN A C 1
ATOM 721 O O . ASN A 1 88 ? -2.777 12.631 2.716 1.00 88.44 88 ASN A O 1
ATOM 725 N N . GLY A 1 89 ? -1.360 12.440 4.431 1.00 86.06 89 GLY A N 1
ATOM 726 C CA . GLY A 1 89 ? -2.386 12.639 5.467 1.00 86.06 89 GLY A CA 1
ATOM 727 C C . GLY A 1 89 ? -3.142 13.979 5.422 1.00 86.06 89 GLY A C 1
ATOM 728 O O . GLY A 1 89 ? -4.152 14.121 6.109 1.00 86.06 89 GLY A O 1
ATOM 729 N N . LYS A 1 90 ? -2.679 14.964 4.633 1.00 87.12 90 LYS A N 1
ATOM 730 C CA . LYS A 1 90 ? -3.408 16.223 4.379 1.00 87.12 90 LYS A CA 1
ATOM 731 C C . LYS A 1 90 ? -4.398 16.113 3.214 1.00 87.12 90 LYS A C 1
ATOM 733 O O . LYS A 1 90 ? -5.246 16.991 3.080 1.00 87.12 90 LYS A O 1
ATOM 738 N N . ASN A 1 91 ? -4.280 15.088 2.369 1.00 86.56 91 ASN A N 1
ATOM 739 C CA . ASN A 1 91 ? -5.228 14.808 1.297 1.00 86.56 91 ASN A CA 1
ATOM 740 C C . ASN A 1 91 ? -6.402 13.987 1.868 1.00 86.56 91 ASN A C 1
ATOM 742 O O . ASN A 1 91 ? -6.154 12.891 2.375 1.00 86.56 91 ASN A O 1
ATOM 746 N N . PRO A 1 92 ? -7.659 14.469 1.795 1.00 87.62 92 PRO A N 1
ATOM 747 C CA . PRO A 1 92 ? -8.821 13.720 2.273 1.00 87.62 92 PRO A CA 1
ATOM 748 C C . PRO A 1 92 ? -8.920 12.304 1.693 1.00 87.62 92 PRO A C 1
ATOM 750 O O . PRO A 1 92 ? -9.211 11.373 2.439 1.00 87.62 92 PRO A O 1
ATOM 753 N N . ASP A 1 93 ? -8.583 12.132 0.411 1.00 88.56 93 ASP A N 1
ATOM 754 C CA . ASP A 1 93 ? -8.677 10.843 -0.290 1.00 88.56 93 ASP A CA 1
ATOM 755 C C . ASP A 1 93 ? -7.637 9.817 0.188 1.00 88.56 93 ASP A C 1
ATOM 757 O O . ASP A 1 93 ? -7.805 8.620 -0.025 1.00 88.56 93 ASP A O 1
ATOM 761 N N . GLU A 1 94 ? -6.556 10.276 0.826 1.00 91.69 94 GLU A N 1
ATOM 762 C CA . GLU A 1 94 ? -5.458 9.424 1.304 1.00 91.69 94 GLU A CA 1
ATOM 763 C C . GLU A 1 94 ? -5.372 9.367 2.832 1.00 91.69 94 GLU A C 1
ATOM 765 O O . GLU A 1 94 ? -4.538 8.650 3.389 1.00 91.69 94 GLU A O 1
ATOM 770 N N . ARG A 1 95 ? -6.216 10.128 3.539 1.00 90.25 95 ARG A N 1
ATOM 771 C CA . ARG A 1 95 ? -6.135 10.274 4.995 1.00 90.25 95 ARG A CA 1
ATOM 772 C C . ARG A 1 95 ? -6.313 8.937 5.711 1.00 90.25 95 ARG A C 1
ATOM 774 O O . ARG A 1 95 ? -5.563 8.657 6.643 1.00 90.25 95 ARG A O 1
ATOM 781 N N . ALA A 1 96 ? -7.264 8.114 5.274 1.00 91.88 96 ALA A N 1
ATOM 782 C CA . ALA A 1 96 ? -7.502 6.796 5.862 1.00 91.88 96 ALA A CA 1
ATOM 783 C C . ALA A 1 96 ? -6.290 5.865 5.665 1.00 91.88 96 ALA A C 1
ATOM 785 O O . ALA A 1 96 ? -5.813 5.263 6.629 1.00 91.88 96 ALA A O 1
ATOM 786 N N . HIS A 1 97 ? -5.724 5.827 4.453 1.00 93.94 97 HIS A N 1
ATOM 787 C CA . HIS A 1 97 ? -4.509 5.067 4.136 1.00 93.94 97 HIS A CA 1
ATOM 788 C C . HIS A 1 97 ? -3.308 5.538 4.947 1.00 93.94 97 HIS A C 1
ATOM 790 O O . HIS A 1 97 ? -2.550 4.717 5.452 1.00 93.94 97 HIS A O 1
ATOM 796 N N . PHE A 1 98 ? -3.149 6.852 5.122 1.00 91.25 98 PHE A N 1
ATOM 797 C CA . PHE A 1 98 ? -2.098 7.427 5.959 1.00 91.25 98 PHE A CA 1
ATOM 798 C C . PHE A 1 98 ? -2.222 6.990 7.422 1.00 91.25 98 PHE A C 1
ATOM 800 O O . PHE A 1 98 ? -1.229 6.569 8.017 1.00 91.25 98 PHE A O 1
ATOM 807 N N . ILE A 1 99 ? -3.423 7.078 8.007 1.00 90.81 99 ILE A N 1
ATOM 808 C CA . ILE A 1 99 ? -3.652 6.671 9.402 1.00 90.81 99 ILE A CA 1
ATOM 809 C C . ILE A 1 99 ? -3.340 5.182 9.563 1.00 90.81 99 ILE A C 1
ATOM 811 O O . ILE A 1 99 ? -2.595 4.812 10.472 1.00 90.81 99 ILE A O 1
ATOM 815 N N . TYR A 1 100 ? -3.846 4.340 8.658 1.00 93.00 100 TYR A N 1
ATOM 816 C CA . TYR A 1 100 ? -3.599 2.907 8.743 1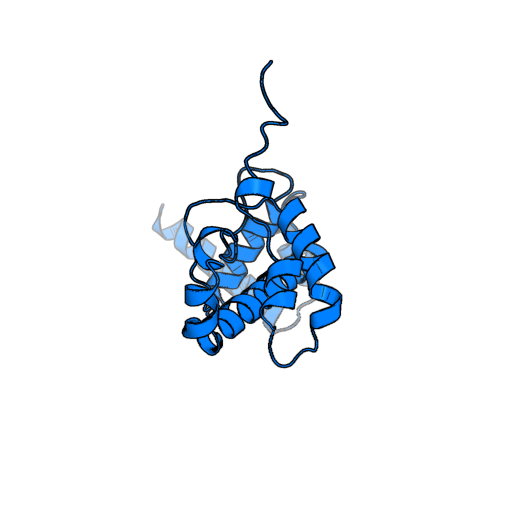.00 93.00 100 TYR A CA 1
ATOM 817 C C . TYR A 1 100 ? -2.135 2.543 8.491 1.00 93.00 100 TYR A C 1
ATOM 819 O O . TYR A 1 100 ? -1.596 1.708 9.205 1.00 93.00 100 TYR A O 1
ATOM 827 N N . LEU A 1 101 ? -1.450 3.198 7.548 1.00 91.00 101 LEU A N 1
ATOM 828 C CA . LEU A 1 101 ? -0.020 2.982 7.330 1.00 91.00 101 LEU A CA 1
ATOM 829 C C . LEU A 1 101 ? 0.779 3.273 8.603 1.00 91.00 101 LEU A C 1
ATOM 831 O O . LEU A 1 101 ? 1.654 2.489 8.959 1.00 91.00 101 LEU A O 1
ATOM 835 N N . ARG A 1 102 ? 0.472 4.367 9.314 1.00 88.38 102 ARG A N 1
ATOM 836 C CA . ARG A 1 102 ? 1.135 4.680 10.589 1.00 88.38 102 ARG A CA 1
ATOM 837 C C . ARG A 1 102 ? 0.915 3.592 11.632 1.00 88.38 102 ARG A C 1
ATOM 839 O O . ARG A 1 102 ? 1.882 3.191 12.268 1.00 88.38 102 ARG A O 1
ATOM 846 N N . PHE A 1 103 ? -0.323 3.116 11.769 1.00 90.31 103 PHE A N 1
ATOM 847 C CA . PHE A 1 103 ? -0.640 1.981 12.632 1.00 90.31 103 PHE A CA 1
ATOM 848 C C . PHE A 1 103 ? 0.155 0.737 12.210 1.00 90.31 103 PHE A C 1
ATOM 850 O O . PHE A 1 103 ? 0.865 0.151 13.015 1.00 90.31 103 PHE A O 1
ATOM 857 N N . TYR A 1 104 ? 0.119 0.367 10.931 1.00 90.00 104 TYR A N 1
ATOM 858 C CA . TYR A 1 104 ? 0.806 -0.817 10.426 1.00 90.00 104 TYR A CA 1
ATOM 859 C C . TYR A 1 104 ? 2.322 -0.751 10.692 1.00 90.00 104 TYR A C 1
ATOM 861 O O . TYR A 1 104 ? 2.888 -1.719 11.186 1.00 90.00 104 TYR A O 1
ATOM 869 N N . MET A 1 105 ? 2.981 0.387 10.439 1.00 86.19 105 MET A N 1
ATOM 870 C CA . MET A 1 105 ? 4.421 0.560 10.708 1.00 86.19 105 MET A CA 1
ATOM 871 C C . MET A 1 105 ? 4.780 0.483 12.202 1.00 86.19 105 MET A C 1
ATOM 873 O O . MET A 1 105 ? 5.916 0.163 12.538 1.00 86.19 105 MET A O 1
ATOM 877 N N . GLU A 1 106 ? 3.845 0.800 13.102 1.00 86.75 106 GLU A N 1
ATOM 878 C CA . GLU A 1 106 ? 4.063 0.726 14.553 1.00 86.75 106 GLU A CA 1
ATOM 879 C C . GLU A 1 106 ? 4.104 -0.726 15.054 1.00 86.75 106 GLU A C 1
ATOM 881 O O . GLU A 1 106 ? 4.885 -1.049 15.949 1.00 86.75 106 GLU A O 1
ATOM 886 N N . TYR A 1 107 ? 3.306 -1.611 14.448 1.00 84.75 107 TYR A N 1
ATOM 887 C CA . TYR A 1 107 ? 3.146 -3.002 14.891 1.00 84.75 107 TYR A CA 1
ATOM 888 C C . TYR A 1 107 ? 3.806 -4.037 13.971 1.00 84.75 107 TYR A C 1
ATOM 890 O O . TYR A 1 107 ? 3.952 -5.198 14.358 1.00 84.75 107 TYR A O 1
ATOM 898 N N . HIS A 1 108 ? 4.245 -3.634 12.777 1.00 81.44 108 HIS A N 1
ATOM 899 C CA . HIS A 1 108 ? 4.926 -4.495 11.817 1.00 81.44 108 HIS A CA 1
ATOM 900 C C . HIS A 1 108 ? 6.280 -3.890 11.426 1.00 81.44 108 HIS A C 1
ATOM 902 O O . HIS A 1 108 ? 6.319 -2.764 10.925 1.00 81.44 108 HIS A O 1
ATOM 908 N N . PRO A 1 109 ? 7.399 -4.621 11.606 1.00 69.75 109 PRO A N 1
ATOM 909 C CA . PRO A 1 109 ? 8.712 -4.170 11.163 1.00 69.75 109 PRO A CA 1
ATOM 910 C C . PRO A 1 109 ? 8.756 -4.175 9.633 1.00 69.75 109 PRO A C 1
ATOM 912 O O . PRO A 1 109 ? 9.087 -5.175 9.002 1.00 69.75 109 PRO A O 1
ATOM 915 N N . CYS A 1 110 ? 8.374 -3.054 9.034 1.00 67.38 110 CYS A N 1
ATOM 916 C CA . CYS A 1 110 ? 8.483 -2.852 7.603 1.00 67.38 110 CYS A CA 1
ATOM 917 C C . CYS A 1 110 ? 9.941 -2.621 7.225 1.00 67.38 110 CYS A C 1
ATOM 919 O O . CYS A 1 110 ? 10.631 -1.794 7.822 1.00 67.38 110 CYS A O 1
ATOM 921 N N . THR A 1 111 ? 10.403 -3.351 6.218 1.00 69.62 111 THR A N 1
ATOM 922 C CA . THR A 1 111 ? 11.770 -3.252 5.700 1.00 69.62 111 THR A CA 1
ATOM 923 C C . THR A 1 111 ? 11.912 -2.179 4.622 1.00 69.62 111 THR A C 1
ATOM 925 O O . THR A 1 111 ? 13.026 -1.908 4.175 1.00 69.62 111 THR A O 1
ATOM 928 N N . LEU A 1 112 ? 10.808 -1.548 4.206 1.00 73.94 112 LEU A N 1
ATOM 929 C CA . LEU A 1 112 ? 10.833 -0.534 3.160 1.00 73.94 112 LEU A CA 1
ATOM 930 C C . LEU A 1 112 ? 11.521 0.747 3.652 1.00 73.94 112 LEU A C 1
ATOM 932 O O . LEU A 1 112 ? 11.116 1.311 4.673 1.00 73.94 112 LEU A O 1
ATOM 936 N N . PRO A 1 113 ? 12.512 1.270 2.912 1.00 65.19 113 PRO A N 1
ATOM 937 C CA . PRO A 1 113 ? 13.086 2.574 3.195 1.00 65.19 113 PRO A CA 1
ATOM 938 C C . PRO A 1 113 ? 12.070 3.663 2.830 1.00 65.19 113 PRO A C 1
ATOM 940 O O . PRO A 1 113 ? 11.968 4.075 1.673 1.00 65.19 113 PRO A O 1
ATOM 943 N N . ILE A 1 114 ? 11.311 4.142 3.817 1.00 64.44 114 ILE A N 1
ATOM 944 C CA . ILE A 1 114 ? 10.396 5.272 3.627 1.00 64.44 114 ILE A CA 1
ATOM 945 C C . ILE A 1 114 ? 11.235 6.539 3.446 1.00 64.44 114 ILE A C 1
ATOM 947 O O . ILE A 1 114 ? 11.978 6.939 4.344 1.00 64.44 114 ILE A O 1
ATOM 951 N N . LYS A 1 115 ? 11.128 7.174 2.276 1.00 63.69 115 LYS A N 1
ATOM 952 C CA . LYS A 1 115 ? 11.747 8.481 2.005 1.00 63.69 115 LYS A CA 1
ATOM 953 C C . LYS A 1 115 ? 10.703 9.589 2.152 1.00 63.69 115 LYS A C 1
ATOM 955 O O . LYS A 1 115 ? 9.609 9.464 1.608 1.00 63.69 115 LYS A O 1
ATOM 960 N N . ASP A 1 116 ? 11.081 10.699 2.787 1.00 52.31 116 ASP A N 1
ATOM 961 C CA . ASP A 1 116 ? 10.222 11.865 3.087 1.00 52.31 116 ASP A CA 1
ATOM 962 C C . ASP A 1 116 ? 9.737 12.674 1.860 1.00 52.31 116 ASP A C 1
ATOM 964 O O . ASP A 1 116 ? 9.077 13.705 1.996 1.00 52.31 116 ASP A O 1
ATOM 968 N N . THR A 1 117 ? 10.042 12.239 0.638 1.00 57.22 117 THR A N 1
ATOM 969 C CA . THR A 1 117 ? 9.644 12.915 -0.602 1.00 57.22 117 THR A CA 1
ATOM 970 C C . THR A 1 117 ? 8.518 12.162 -1.308 1.00 57.22 117 THR A C 1
ATOM 972 O O . THR A 1 117 ? 8.754 11.168 -1.980 1.00 57.22 117 THR A O 1
ATOM 975 N N . ASN A 1 118 ? 7.276 12.641 -1.183 1.00 57.44 118 ASN A N 1
ATOM 976 C CA . ASN A 1 118 ? 6.113 12.047 -1.855 1.00 57.44 118 ASN A CA 1
ATOM 977 C C . ASN A 1 118 ? 6.176 12.232 -3.376 1.00 57.44 118 ASN A C 1
ATOM 979 O O . ASN A 1 118 ? 5.862 13.308 -3.882 1.00 57.44 118 ASN A O 1
ATOM 983 N N . PHE A 1 119 ? 6.537 11.171 -4.098 1.00 69.75 119 PHE A N 1
ATOM 984 C CA . PHE A 1 119 ? 6.504 11.158 -5.562 1.00 69.75 119 PHE A CA 1
ATOM 985 C C . PHE A 1 119 ? 5.190 10.610 -6.132 1.00 69.75 119 PHE A C 1
ATOM 987 O O . PHE A 1 119 ? 4.814 10.983 -7.240 1.00 69.75 119 PHE A O 1
ATOM 994 N N . LEU A 1 120 ? 4.480 9.750 -5.393 1.00 86.12 120 LEU A N 1
ATOM 995 C CA . LEU A 1 120 ? 3.302 9.031 -5.882 1.00 86.12 120 LEU A CA 1
ATOM 996 C C . LEU A 1 120 ? 2.049 9.368 -5.066 1.00 86.12 120 LEU A C 1
ATOM 998 O O . LEU A 1 120 ? 2.068 9.365 -3.839 1.00 86.12 120 LEU A O 1
ATOM 1002 N N . SER A 1 121 ? 0.951 9.628 -5.773 1.00 90.50 121 SER A N 1
ATOM 1003 C CA . SER A 1 121 ? -0.408 9.701 -5.226 1.00 90.50 121 SER A CA 1
ATOM 1004 C C . SER A 1 121 ? -1.018 8.307 -5.057 1.00 90.50 121 SER A C 1
ATOM 1006 O O . SER A 1 121 ? -0.626 7.358 -5.743 1.00 90.50 121 SER A O 1
ATOM 1008 N N . LEU A 1 122 ? -2.070 8.188 -4.240 1.00 92.56 122 LEU A N 1
ATOM 1009 C CA . LEU A 1 122 ? -2.844 6.944 -4.104 1.00 92.56 122 LEU A CA 1
ATOM 1010 C C . LEU A 1 122 ? -3.336 6.398 -5.450 1.00 92.56 122 LEU A C 1
ATOM 1012 O O . LEU A 1 122 ? -3.300 5.192 -5.691 1.00 92.56 122 LEU A O 1
ATOM 1016 N N . LYS A 1 123 ? -3.736 7.281 -6.369 1.00 92.81 123 LYS A N 1
ATOM 1017 C CA . LYS A 1 123 ? -4.119 6.881 -7.728 1.00 92.81 123 LYS A CA 1
ATOM 1018 C C . LYS A 1 123 ? -2.967 6.191 -8.464 1.00 92.81 123 LYS A C 1
ATOM 1020 O O . LYS A 1 123 ? -3.195 5.198 -9.146 1.00 92.81 123 LYS A O 1
ATOM 1025 N N . GLN A 1 124 ? -1.745 6.698 -8.332 1.00 92.69 124 GLN A N 1
ATOM 1026 C CA . GLN A 1 124 ? -0.576 6.088 -8.963 1.00 92.69 124 GLN A CA 1
ATOM 1027 C C . GLN A 1 124 ? -0.205 4.765 -8.292 1.00 92.69 124 GLN A C 1
ATOM 1029 O O . GLN A 1 124 ? 0.081 3.807 -9.004 1.00 92.69 124 GLN A O 1
ATOM 1034 N N . TYR A 1 125 ? -0.307 4.656 -6.964 1.00 94.44 125 TYR A N 1
ATOM 1035 C CA . TYR A 1 125 ? -0.133 3.363 -6.295 1.00 94.44 125 TYR A CA 1
ATOM 1036 C C . TYR A 1 125 ? -1.133 2.318 -6.794 1.00 94.44 125 TYR A C 1
ATOM 1038 O O . TYR A 1 125 ? -0.730 1.202 -7.106 1.00 94.44 125 TYR A O 1
ATOM 1046 N N . ARG A 1 126 ? -2.409 2.685 -6.965 1.00 95.94 126 ARG A N 1
ATOM 1047 C CA . ARG A 1 126 ? -3.431 1.806 -7.560 1.00 95.94 126 ARG A CA 1
ATOM 1048 C C . ARG A 1 126 ? -3.066 1.364 -8.974 1.00 95.94 126 ARG A C 1
ATOM 1050 O O . ARG A 1 126 ? -3.168 0.184 -9.289 1.00 95.94 126 ARG A O 1
ATOM 1057 N N . MET A 1 127 ? -2.584 2.288 -9.807 1.00 95.56 127 MET A N 1
ATOM 1058 C CA . MET A 1 127 ? -2.128 1.961 -11.162 1.00 95.56 127 MET A CA 1
ATOM 1059 C C . MET A 1 127 ? -0.943 0.989 -11.150 1.00 95.56 127 MET A C 1
ATOM 1061 O O . MET A 1 127 ? -0.941 0.034 -11.921 1.00 95.56 127 MET A O 1
ATOM 1065 N N . MET A 1 128 ? 0.044 1.200 -10.275 1.00 95.50 128 MET A N 1
ATOM 1066 C CA . MET A 1 128 ? 1.159 0.260 -10.109 1.00 95.50 128 MET A CA 1
ATOM 1067 C C . MET A 1 128 ? 0.662 -1.104 -9.625 1.00 95.50 128 MET A C 1
ATOM 1069 O O . MET A 1 128 ? 1.075 -2.131 -10.156 1.00 95.50 128 MET A O 1
ATOM 1073 N N . LEU A 1 129 ? -0.276 -1.120 -8.675 1.00 96.19 129 LEU A N 1
ATOM 10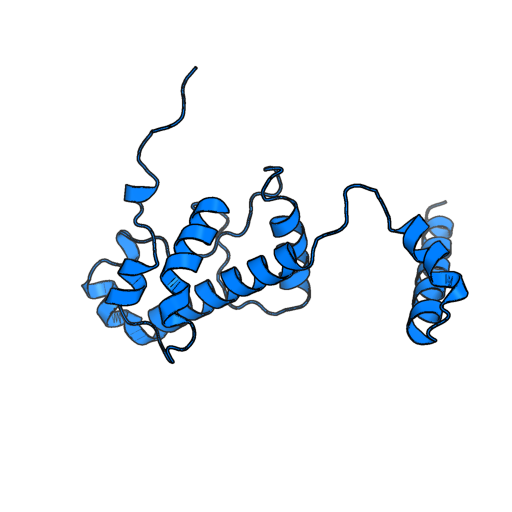74 C CA . LEU A 1 129 ? -0.868 -2.343 -8.146 1.00 96.19 129 LEU A CA 1
ATOM 1075 C C . LEU A 1 129 ? -1.586 -3.138 -9.240 1.00 96.19 129 LEU A C 1
ATOM 1077 O O . LEU A 1 129 ? -1.404 -4.350 -9.336 1.00 96.19 129 LEU A O 1
ATOM 1081 N N . ASP A 1 130 ? -2.341 -2.468 -10.112 1.00 97.06 130 ASP A N 1
ATOM 1082 C CA . ASP A 1 130 ? -2.993 -3.102 -11.260 1.00 97.06 130 ASP A CA 1
ATOM 1083 C C . ASP A 1 130 ? -1.986 -3.741 -12.225 1.00 97.06 130 ASP A C 1
ATOM 1085 O O . ASP A 1 130 ? -2.214 -4.857 -12.696 1.00 97.06 130 ASP A O 1
ATOM 1089 N N . ARG A 1 131 ? -0.845 -3.083 -12.465 1.00 96.56 131 ARG A N 1
ATOM 1090 C CA . ARG A 1 131 ? 0.258 -3.631 -13.274 1.00 96.56 131 ARG A CA 1
ATOM 1091 C C . ARG A 1 131 ? 1.012 -4.757 -12.568 1.00 96.56 131 ARG A C 1
ATOM 1093 O O . ARG A 1 131 ? 1.553 -5.637 -13.228 1.00 96.56 131 ARG A O 1
ATOM 1100 N N . TYR A 1 132 ? 1.035 -4.752 -11.239 1.00 96.69 132 TYR A N 1
ATOM 1101 C CA . TYR A 1 132 ? 1.679 -5.779 -10.423 1.00 96.69 132 TYR A CA 1
ATOM 1102 C C . TYR A 1 132 ? 0.839 -7.052 -10.273 1.00 96.69 132 TYR A C 1
ATOM 1104 O O . TYR A 1 132 ? 1.403 -8.144 -10.207 1.00 96.69 132 TYR A O 1
ATOM 1112 N N . LYS A 1 133 ? -0.499 -6.951 -10.253 1.00 95.12 133 LYS A N 1
ATOM 1113 C CA . LYS A 1 133 ? -1.424 -8.088 -10.052 1.00 95.12 133 LYS A CA 1
ATOM 1114 C C . LYS A 1 133 ? -1.073 -9.353 -10.858 1.00 95.12 133 LYS A C 1
ATOM 1116 O O . LYS A 1 133 ? -1.081 -10.425 -10.248 1.00 95.12 133 LYS A O 1
ATOM 1121 N N . PRO A 1 134 ? -0.716 -9.286 -12.159 1.00 95.62 134 PRO A N 1
ATOM 1122 C CA . PRO A 1 134 ? -0.329 -10.465 -12.941 1.00 95.62 134 PRO A CA 1
ATOM 1123 C C . PRO A 1 134 ? 0.923 -11.195 -12.430 1.00 95.62 134 PRO A C 1
ATOM 1125 O O . PRO A 1 134 ? 1.123 -12.362 -12.755 1.00 95.62 134 PRO A O 1
ATOM 1128 N N . TYR A 1 135 ? 1.763 -10.526 -11.637 1.00 94.00 135 TYR A N 1
ATOM 1129 C CA . TYR A 1 135 ? 3.052 -11.027 -11.154 1.00 94.00 135 TYR A CA 1
ATOM 1130 C C . TYR A 1 135 ? 3.071 -11.305 -9.647 1.00 94.00 135 TYR A C 1
ATOM 1132 O O . TYR A 1 135 ? 4.109 -11.684 -9.115 1.00 94.00 135 TYR A O 1
ATOM 1140 N N . LYS A 1 136 ? 1.938 -11.162 -8.945 1.00 88.38 136 LYS A N 1
ATOM 1141 C CA . LYS A 1 136 ? 1.850 -11.309 -7.478 1.00 88.38 136 LYS A CA 1
ATOM 1142 C C . LYS A 1 136 ? 2.302 -12.683 -6.963 1.00 88.38 136 LYS A C 1
ATOM 1144 O O . LYS A 1 136 ? 2.706 -12.808 -5.813 1.00 88.38 136 LYS A O 1
ATOM 1149 N N . THR A 1 137 ? 2.216 -13.718 -7.799 1.00 87.19 137 THR A N 1
ATOM 1150 C CA . THR A 1 137 ? 2.660 -15.087 -7.479 1.00 87.19 137 THR A CA 1
ATOM 1151 C C . THR A 1 137 ? 4.061 -15.406 -7.996 1.00 87.19 137 THR A C 1
ATOM 1153 O O . THR A 1 137 ? 4.546 -16.519 -7.790 1.00 87.19 137 THR A O 1
ATOM 1156 N N . SER A 1 138 ? 4.701 -14.478 -8.711 1.00 86.44 138 SER A N 1
ATOM 1157 C CA . SER A 1 138 ? 6.078 -14.648 -9.162 1.00 86.44 138 SER A CA 1
ATOM 1158 C C . SER A 1 138 ? 6.987 -14.743 -7.946 1.00 86.44 138 SER A C 1
ATOM 1160 O O . SER A 1 138 ? 6.896 -13.937 -7.025 1.00 86.44 138 SER A O 1
ATOM 1162 N N . LYS A 1 139 ? 7.891 -15.727 -7.952 1.00 83.12 139 LYS A N 1
ATOM 1163 C CA . LYS A 1 139 ? 8.890 -15.878 -6.887 1.00 83.12 139 LYS A CA 1
ATOM 1164 C C . LYS A 1 139 ? 9.783 -14.637 -6.776 1.00 83.12 139 LYS A C 1
ATOM 1166 O O . LYS A 1 139 ? 10.222 -14.294 -5.686 1.00 83.12 139 LYS A O 1
ATOM 1171 N N . GLU A 1 140 ? 10.058 -14.003 -7.909 1.00 88.81 140 GLU A N 1
ATOM 1172 C CA . GLU A 1 140 ? 10.887 -12.814 -8.016 1.00 88.81 140 GLU A CA 1
ATOM 1173 C C . GLU A 1 140 ? 10.492 -12.017 -9.263 1.00 88.81 140 GLU A C 1
ATOM 1175 O O . GLU A 1 140 ? 10.111 -12.612 -10.277 1.00 88.81 140 GLU A O 1
ATOM 1180 N N . LEU A 1 141 ? 10.556 -10.686 -9.179 1.00 91.56 141 LEU A N 1
ATOM 1181 C CA . LEU A 1 141 ? 10.286 -9.804 -10.311 1.00 91.56 141 LEU A CA 1
ATOM 1182 C C . LEU A 1 141 ? 11.535 -9.668 -11.187 1.00 91.56 141 LEU A C 1
ATOM 1184 O O . LEU A 1 141 ? 12.641 -9.449 -10.702 1.00 91.56 141 LEU A O 1
ATOM 1188 N N . THR A 1 142 ? 11.339 -9.785 -12.494 1.00 90.12 142 THR A N 1
ATOM 1189 C CA . THR A 1 142 ? 12.358 -9.502 -13.515 1.00 90.12 142 THR A CA 1
ATOM 1190 C C . THR A 1 142 ? 12.424 -8.006 -13.822 1.00 90.12 142 THR A C 1
ATOM 1192 O O . THR A 1 142 ? 11.508 -7.259 -13.483 1.00 90.12 142 THR A O 1
ATOM 1195 N N . ILE A 1 143 ? 13.476 -7.566 -14.513 1.00 87.62 143 ILE A N 1
ATOM 1196 C CA . ILE A 1 143 ? 13.638 -6.157 -14.900 1.00 87.62 143 ILE A CA 1
ATOM 1197 C C . ILE A 1 143 ? 12.485 -5.696 -15.799 1.00 87.62 143 ILE A C 1
ATOM 1199 O O . ILE A 1 143 ? 11.850 -4.704 -15.471 1.00 87.62 143 ILE A O 1
ATOM 1203 N N . ASP A 1 144 ? 12.115 -6.465 -16.826 1.00 88.94 144 ASP A N 1
ATOM 1204 C CA . ASP A 1 144 ? 10.982 -6.134 -17.707 1.00 88.94 144 ASP A CA 1
ATOM 1205 C C . ASP A 1 144 ? 9.662 -5.972 -16.927 1.00 88.94 144 ASP A C 1
ATOM 1207 O O . ASP A 1 144 ? 8.823 -5.126 -17.239 1.00 88.94 144 ASP A O 1
ATOM 1211 N N . GLN A 1 145 ? 9.464 -6.775 -15.876 1.00 92.94 145 GLN A N 1
ATOM 1212 C CA . GLN A 1 145 ? 8.296 -6.650 -15.000 1.00 92.94 145 GLN A CA 1
ATOM 1213 C C . GLN A 1 145 ? 8.382 -5.400 -14.125 1.00 92.94 145 GLN A C 1
ATOM 1215 O O . GLN A 1 145 ? 7.373 -4.725 -13.944 1.00 92.94 145 GLN A O 1
ATOM 1220 N N . LEU A 1 146 ? 9.565 -5.072 -13.601 1.00 91.56 146 LEU A N 1
ATOM 1221 C CA . LEU A 1 146 ? 9.784 -3.837 -12.851 1.00 91.56 146 LEU A CA 1
ATOM 1222 C C . LEU A 1 146 ? 9.539 -2.600 -13.724 1.00 91.56 146 LEU A C 1
ATOM 1224 O O . LEU A 1 146 ? 8.879 -1.674 -13.266 1.00 91.56 146 LEU A O 1
ATOM 1228 N N . GLU A 1 147 ? 9.992 -2.606 -14.978 1.00 90.38 147 GLU A N 1
ATOM 1229 C CA . GLU A 1 147 ? 9.733 -1.538 -15.955 1.00 90.38 147 GLU A CA 1
ATOM 1230 C C . GLU A 1 147 ? 8.244 -1.411 -16.281 1.00 90.38 147 GLU A C 1
ATOM 1232 O O . GLU A 1 147 ? 7.722 -0.305 -16.412 1.00 90.38 147 GLU A O 1
ATOM 1237 N N . HIS A 1 148 ? 7.530 -2.537 -16.365 1.00 92.38 148 HIS A N 1
ATOM 1238 C CA . HIS A 1 148 ? 6.083 -2.511 -16.537 1.00 92.38 148 HIS A CA 1
ATOM 1239 C C . HIS A 1 148 ? 5.373 -1.922 -15.312 1.00 92.38 148 HIS A C 1
ATOM 1241 O O . HIS A 1 148 ? 4.469 -1.099 -15.453 1.00 92.38 148 HIS A O 1
ATOM 1247 N N . ILE A 1 149 ? 5.755 -2.346 -14.106 1.00 94.19 149 ILE A N 1
ATOM 1248 C CA . ILE A 1 149 ? 5.086 -1.960 -12.858 1.00 94.19 149 ILE A CA 1
ATOM 1249 C C . ILE A 1 149 ? 5.353 -0.492 -12.520 1.00 94.19 149 ILE A C 1
ATOM 1251 O O . ILE A 1 149 ? 4.408 0.257 -12.263 1.00 94.19 149 ILE A O 1
ATOM 1255 N N . CYS A 1 150 ? 6.623 -0.091 -12.491 1.00 91.44 150 CYS A N 1
ATOM 1256 C CA . CYS A 1 150 ? 7.058 1.194 -11.961 1.00 91.44 150 CYS A CA 1
ATOM 1257 C C . CYS A 1 150 ? 6.778 2.348 -12.929 1.00 91.44 150 CYS A C 1
ATOM 1259 O O . CYS A 1 150 ? 6.774 2.193 -14.147 1.00 91.44 150 CYS A O 1
ATOM 1261 N N . PHE A 1 151 ? 6.556 3.536 -12.372 1.00 87.94 151 PHE A N 1
ATOM 1262 C CA . PHE A 1 151 ? 6.541 4.766 -13.159 1.00 87.94 151 PHE A CA 1
ATOM 1263 C C . PHE A 1 151 ? 7.957 5.267 -13.394 1.00 87.94 151 PHE A C 1
ATOM 1265 O O . PHE A 1 151 ? 8.838 5.064 -12.561 1.00 87.94 151 PHE A O 1
ATOM 1272 N N . THR A 1 152 ? 8.144 5.990 -14.487 1.00 85.94 152 THR A N 1
ATOM 1273 C CA . THR A 1 152 ? 9.329 6.812 -14.708 1.00 85.94 152 THR A CA 1
ATOM 1274 C C . THR A 1 152 ? 9.156 8.195 -14.076 1.00 85.94 152 THR A C 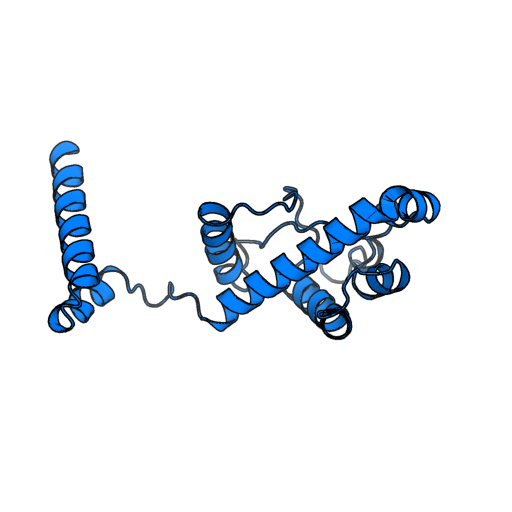1
ATOM 1276 O O . THR A 1 152 ? 8.034 8.683 -13.912 1.00 85.94 152 THR A O 1
ATOM 1279 N N . TYR A 1 153 ? 10.249 8.898 -13.770 1.00 77.88 153 TYR A N 1
ATOM 1280 C CA . TYR A 1 153 ? 10.173 10.305 -13.350 1.00 77.88 153 TYR A CA 1
ATOM 1281 C C . TYR A 1 153 ? 9.568 11.207 -14.440 1.00 77.88 153 TYR A C 1
ATOM 1283 O O . TYR A 1 153 ? 8.955 12.229 -14.124 1.00 77.88 153 TYR A O 1
ATOM 1291 N N . SER A 1 154 ? 9.678 10.832 -15.720 1.00 78.56 154 SER A N 1
ATOM 1292 C CA . SER A 1 154 ? 8.990 11.520 -16.820 1.00 78.56 154 SER A CA 1
ATOM 1293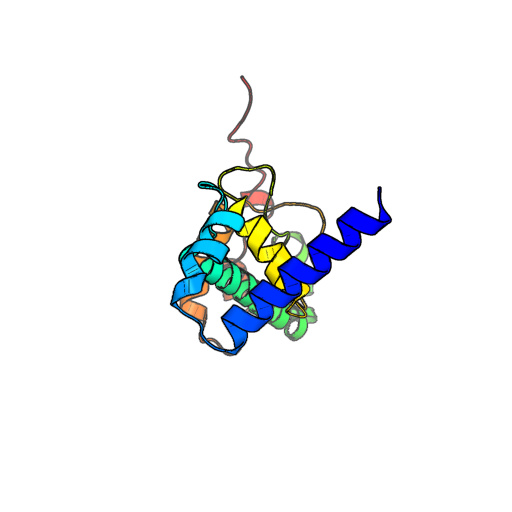 C C . SER A 1 154 ? 7.469 11.365 -16.779 1.00 78.56 154 SER A C 1
ATOM 1295 O O . SER A 1 154 ? 6.771 12.309 -17.147 1.00 78.56 154 SER A O 1
ATOM 1297 N N . ASP A 1 155 ? 6.946 10.240 -16.281 1.00 77.56 155 ASP A N 1
ATOM 1298 C CA . ASP A 1 155 ? 5.496 10.026 -16.167 1.00 77.56 155 ASP A CA 1
ATOM 1299 C C . ASP A 1 155 ? 4.843 10.980 -15.158 1.00 77.56 155 ASP A C 1
ATOM 1301 O O . ASP A 1 155 ? 3.650 11.270 -15.251 1.00 77.56 155 ASP A O 1
ATOM 1305 N N . ILE A 1 156 ? 5.620 11.475 -14.189 1.00 70.69 156 ILE A N 1
ATOM 1306 C CA . ILE A 1 156 ? 5.135 12.348 -13.110 1.00 70.69 156 ILE A CA 1
ATOM 1307 C C . ILE A 1 156 ? 5.388 13.831 -13.411 1.00 70.69 156 ILE A C 1
ATOM 1309 O O . ILE A 1 156 ? 4.634 14.688 -12.958 1.00 70.69 156 ILE A O 1
ATOM 1313 N N . ASN A 1 157 ? 6.401 14.147 -14.223 1.00 55.41 157 ASN A N 1
ATOM 1314 C CA . ASN A 1 157 ? 6.816 15.521 -14.527 1.00 55.41 157 ASN A CA 1
ATOM 1315 C C . ASN A 1 157 ? 6.090 16.181 -15.718 1.00 55.41 157 ASN A C 1
ATOM 1317 O O . ASN A 1 157 ? 6.512 17.249 -16.161 1.00 55.41 157 ASN A O 1
ATOM 1321 N N . PHE A 1 158 ? 4.989 15.621 -16.232 1.00 40.69 158 PHE A N 1
ATOM 1322 C CA . PHE A 1 158 ? 4.134 16.362 -17.168 1.00 40.69 158 PHE A CA 1
ATOM 1323 C C . PHE A 1 158 ? 3.246 17.373 -16.413 1.00 40.69 158 PHE A C 1
ATOM 1325 O O . PHE A 1 158 ? 2.378 16.967 -15.634 1.00 40.69 158 PHE A O 1
ATOM 1332 N N . PRO A 1 159 ? 3.398 18.693 -16.654 1.00 40.31 159 PRO A N 1
ATOM 1333 C CA . PRO A 1 159 ? 2.578 19.719 -16.028 1.00 40.31 159 PRO A CA 1
ATOM 1334 C C . PRO A 1 159 ? 1.201 19.733 -16.700 1.00 40.31 159 PRO A C 1
ATOM 1336 O O . PRO A 1 159 ? 0.965 20.441 -17.675 1.00 40.31 159 PRO A O 1
ATOM 1339 N N . GLY A 1 160 ? 0.291 18.903 -16.197 1.00 39.72 160 GLY A N 1
ATOM 1340 C CA . GLY A 1 160 ? -1.111 18.878 -16.619 1.00 39.72 160 GLY A CA 1
ATOM 1341 C C . GLY A 1 160 ? -2.068 19.634 -15.696 1.00 39.72 160 GLY A C 1
ATOM 1342 O O . GLY A 1 160 ? -3.232 19.785 -16.050 1.00 39.72 160 GLY A O 1
ATOM 1343 N N . ILE A 1 161 ? -1.621 20.080 -14.515 1.00 39.34 161 ILE A N 1
ATOM 1344 C CA . ILE A 1 161 ? -2.395 20.824 -13.500 1.00 39.34 161 ILE A CA 1
ATOM 1345 C C . ILE A 1 161 ? -1.330 21.562 -12.655 1.00 39.34 161 ILE A C 1
ATOM 1347 O O . ILE A 1 161 ? -0.482 20.894 -12.081 1.00 39.34 161 ILE A O 1
ATOM 1351 N N . ALA A 1 162 ? -1.166 22.884 -12.590 1.00 34.47 162 ALA A N 1
ATOM 1352 C CA . ALA A 1 162 ? -2.071 24.033 -12.542 1.00 34.47 162 ALA A CA 1
ATOM 1353 C C . ALA A 1 162 ? -1.427 25.224 -13.300 1.00 34.47 162 ALA A C 1
ATOM 1355 O O . ALA A 1 162 ? -0.225 25.200 -13.533 1.00 34.47 162 ALA A O 1
ATOM 1356 N N . VAL A 1 163 ? -2.163 26.241 -13.767 1.00 33.28 163 VAL A N 1
ATOM 1357 C CA . VAL A 1 163 ? -2.454 27.467 -12.992 1.00 33.28 163 VAL A CA 1
ATOM 1358 C C . VAL A 1 163 ? -3.819 28.042 -13.413 1.00 33.28 163 VAL A C 1
ATOM 1360 O O . VAL A 1 163 ? -4.038 28.335 -14.589 1.00 33.28 163 VAL A O 1
ATOM 1363 N N . ARG A 1 164 ? -4.721 28.245 -12.448 1.00 33.81 164 ARG A N 1
ATOM 1364 C CA . ARG A 1 164 ? -5.509 29.482 -12.394 1.00 33.81 164 ARG A CA 1
ATOM 1365 C C . ARG A 1 164 ? -4.860 30.375 -11.355 1.00 33.81 164 ARG A C 1
ATOM 1367 O O . ARG A 1 164 ? -4.429 29.805 -10.328 1.00 33.81 164 ARG A O 1
#

Radius of gyration: 21.2 Å; chains: 1; bounding box: 48×45×56 Å

Sequence (164 aa):
MKHILNQTLKEDIKFYQDVLINGIESEYNSIYDEISTEDATISVEVTDEVCEIIRMFEAIHHALENNCHSIQRLGFIDDYIYSFNGFNGKNPDERAHFIYLRFYMEYHPCTLPIKDTNFLSLKQYRMMLDRYKPYKTSKELTIDQLEHICFTYSDINFPGIAVR

pLDDT: mean 80.39, std 15.72, range [33.28, 97.06]

Secondary structure (DSSP, 8-state):
-HHHHHHHHHHHHHHHHHHHHHT-GGGHHHHHHHH--TT-PPPHHHHHHHHHHHHHHHHHHHHHHHTHHHHHHTTHHHHEE-------TTSGGGHHHHHHHHHHHHHS---S---S-----HHHHHHHHHHHGGGTT-SS--HHHHHHHSEEHHHH----S---

Foldseek 3Di:
DVVVVVVVVVVVVVVVVVCVVVVVVVCVVVVCVVVDDVPDDQDPVLLVLLVLLLLLLVLLVVQCVVCVVVCVVVCVVVWWDSADQFADCVDPVCVSNRVSVVVCVVVPVRPGDHDPDDQDHPVLSVQLSVLCVVCSPPPHDDPVSSVSRTHTPVVRPDCPDDDD